Protein AF-A0A8C9QJQ1-F1 (afdb_monomer_lite)

Organism: Spermophilus dauricus (NCBI:txid99837)

Secondary structure (DSSP, 8-state):
--------------------------S-HHHHHHHHHHHHHHHHHTT--PPPP---

InterPro domains:
  IPR001848 Small ribosomal subunit protein uS10 [PTHR11700] (14-54)
  IPR027486 Small ribosomal subunit protein uS10 domain [PF00338] (21-54)
  IPR036838 Small ribosomal subunit protein uS10 domain superfamily [G3DSA:3.30.70.600] (4-55)
  IPR036838 Small ribosomal subunit protein uS10 domain superfamily [SSF54999] (19-54)

pLDDT: mean 79.17, std 19.13, range [43.0, 96.5]

Structure (mmCIF, N/CA/C/O backbone):
data_AF-A0A8C9QJQ1-F1
#
_entry.id   AF-A0A8C9QJQ1-F1
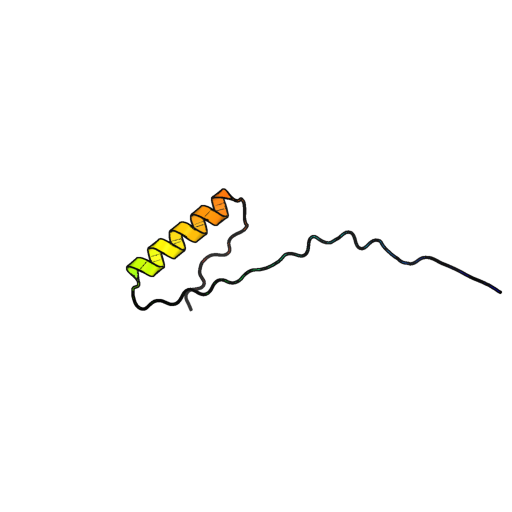#
loop_
_atom_site.group_PDB
_atom_site.id
_atom_site.type_symbol
_atom_site.label_atom_id
_atom_site.label_alt_id
_atom_site.label_comp_id
_atom_site.label_asym_id
_atom_site.label_entity_id
_atom_site.label_seq_id
_atom_site.pdbx_PDB_ins_code
_atom_site.Cartn_x
_atom_site.Cartn_y
_atom_site.Cartn_z
_atom_site.occupancy
_atom_site.B_iso_or_equiv
_atom_site.auth_seq_id
_atom_site.auth_comp_id
_atom_site.auth_asym_id
_atom_site.auth_atom_id
_atom_site.pdbx_PDB_model_num
ATOM 1 N N . MET A 1 1 ? 13.729 -40.282 -44.138 1.00 43.91 1 MET A N 1
ATOM 2 C CA . MET A 1 1 ? 14.494 -39.088 -44.557 1.00 43.91 1 MET A CA 1
ATOM 3 C C . MET A 1 1 ? 13.539 -37.921 -44.692 1.00 43.91 1 MET A C 1
ATOM 5 O O . MET A 1 1 ? 12.589 -38.060 -45.445 1.00 43.91 1 MET A O 1
ATOM 9 N N . ALA A 1 2 ? 13.795 -36.849 -43.936 1.00 43.00 2 ALA A N 1
ATOM 10 C CA . ALA A 1 2 ? 13.532 -35.433 -44.238 1.00 43.00 2 ALA A CA 1
ATOM 11 C C . ALA A 1 2 ? 13.205 -34.691 -42.933 1.00 43.00 2 ALA A C 1
ATOM 13 O O . ALA A 1 2 ? 12.055 -34.559 -42.528 1.00 43.00 2 ALA A O 1
ATOM 14 N N . PHE A 1 3 ? 14.270 -34.242 -42.270 1.00 43.44 3 PHE A N 1
ATOM 15 C CA . PHE A 1 3 ? 14.228 -33.120 -41.343 1.00 43.44 3 PHE A CA 1
ATOM 16 C C . PHE A 1 3 ? 13.674 -31.890 -42.073 1.00 43.44 3 PHE A C 1
ATOM 18 O O . PHE A 1 3 ? 14.138 -31.577 -43.171 1.00 43.44 3 PHE A O 1
ATOM 25 N N . LYS A 1 4 ? 12.782 -31.136 -41.428 1.00 48.41 4 LYS A N 1
ATOM 26 C CA . LYS A 1 4 ? 12.816 -29.681 -41.559 1.00 48.41 4 LYS A CA 1
ATOM 27 C C . LYS A 1 4 ? 12.484 -29.028 -40.225 1.00 48.41 4 LYS A C 1
ATOM 29 O O . LYS A 1 4 ? 11.459 -29.287 -39.606 1.00 48.41 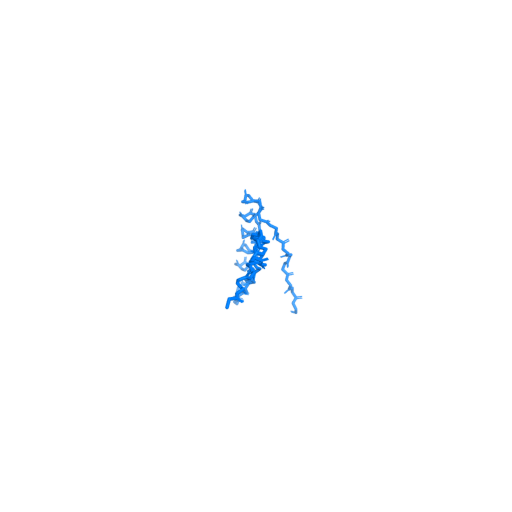4 LYS A O 1
ATOM 34 N N . ASP A 1 5 ? 13.465 -28.250 -39.819 1.00 45.03 5 ASP A N 1
ATOM 35 C CA . ASP A 1 5 ? 13.699 -27.618 -38.541 1.00 45.03 5 ASP A CA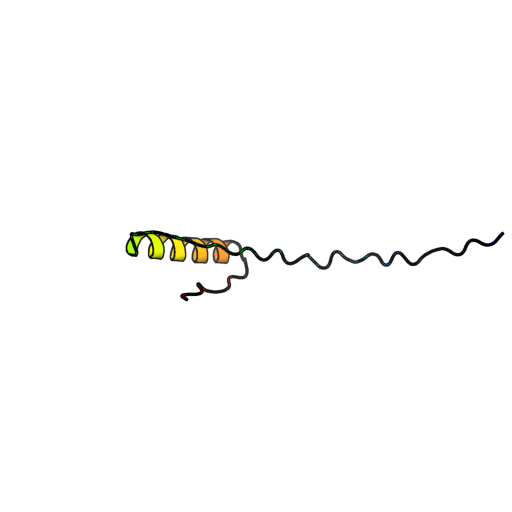 1
ATOM 36 C C . ASP A 1 5 ? 12.882 -26.331 -38.355 1.00 45.03 5 ASP A C 1
ATOM 38 O O . ASP A 1 5 ? 12.291 -25.794 -39.295 1.00 45.03 5 ASP A O 1
ATOM 42 N N . THR A 1 6 ? 13.031 -25.760 -37.159 1.00 49.09 6 THR A N 1
ATOM 43 C CA . THR A 1 6 ? 12.921 -24.322 -36.859 1.00 49.09 6 THR A CA 1
ATOM 44 C C . THR A 1 6 ? 11.550 -23.644 -36.937 1.00 49.09 6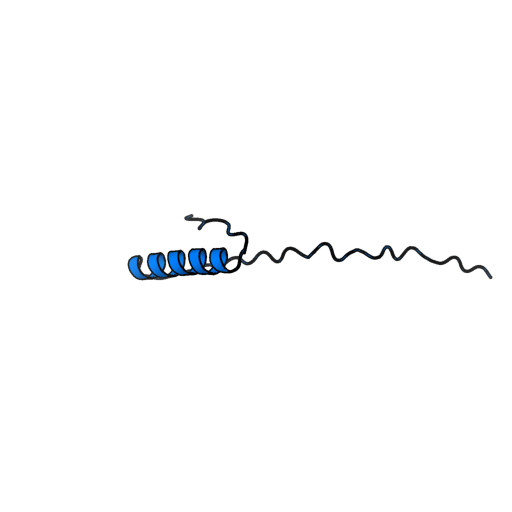 THR A C 1
ATOM 46 O O . THR A 1 6 ? 11.160 -23.041 -37.930 1.00 49.09 6 THR A O 1
ATOM 49 N N . GLY A 1 7 ? 10.905 -23.602 -35.771 1.00 43.22 7 GLY A N 1
ATOM 50 C CA . GLY A 1 7 ? 9.922 -22.586 -35.395 1.00 43.22 7 GLY A CA 1
ATOM 51 C C . GLY A 1 7 ? 10.019 -22.208 -33.915 1.00 43.22 7 GLY A C 1
ATOM 52 O O . GLY A 1 7 ? 9.013 -21.873 -33.302 1.00 43.22 7 GLY A O 1
ATOM 53 N N . LYS A 1 8 ? 11.209 -22.306 -33.301 1.00 49.56 8 LYS A N 1
ATOM 54 C CA . LYS A 1 8 ? 11.476 -21.600 -32.043 1.00 49.56 8 LYS A CA 1
ATOM 55 C C . LYS A 1 8 ? 11.666 -20.136 -32.404 1.00 49.56 8 LYS A C 1
ATOM 57 O O . LYS A 1 8 ? 12.788 -19.688 -32.619 1.00 49.56 8 LYS A O 1
ATOM 62 N N . THR A 1 9 ? 10.564 -19.405 -32.497 1.00 49.25 9 THR A N 1
ATOM 63 C CA . THR A 1 9 ? 10.611 -17.968 -32.261 1.00 49.25 9 THR A CA 1
ATOM 64 C C . THR A 1 9 ? 11.307 -17.811 -30.909 1.00 49.25 9 THR A C 1
ATOM 66 O O . THR A 1 9 ? 10.859 -18.438 -29.941 1.00 49.25 9 THR A O 1
ATOM 69 N N . PRO A 1 10 ? 12.415 -17.062 -30.796 1.00 47.38 10 PRO A N 1
ATOM 70 C CA . PRO A 1 10 ? 12.781 -16.532 -29.503 1.00 47.38 10 PRO A CA 1
ATOM 71 C C . PRO A 1 10 ? 11.572 -15.686 -29.138 1.00 47.38 10 PRO A C 1
ATOM 73 O O . PRO A 1 10 ? 11.348 -14.634 -29.733 1.00 47.38 10 PRO A O 1
ATOM 76 N N . VAL A 1 11 ? 10.719 -16.196 -28.250 1.00 57.28 11 VAL A N 1
ATOM 77 C CA . VAL A 1 11 ? 9.893 -15.298 -27.468 1.00 57.28 11 VAL A CA 1
ATOM 78 C C . VAL A 1 11 ? 10.930 -14.472 -26.734 1.00 57.28 11 VAL A C 1
ATOM 80 O O . VAL A 1 11 ? 11.556 -14.915 -25.771 1.00 57.28 11 VAL A O 1
ATOM 83 N N . GLU A 1 12 ? 11.226 -13.306 -27.307 1.00 54.28 12 GLU A N 1
ATOM 84 C CA . GLU A 1 12 ? 11.749 -12.181 -26.561 1.00 54.28 12 GLU A CA 1
ATOM 85 C C . GLU A 1 12 ? 11.010 -12.249 -25.230 1.00 54.28 12 GLU A C 1
ATOM 87 O O . GLU A 1 12 ? 9.787 -12.436 -25.257 1.00 54.28 12 GLU A O 1
ATOM 92 N N . PRO A 1 13 ? 11.696 -12.269 -24.078 1.00 58.91 13 PRO A N 1
ATOM 93 C CA . PRO A 1 13 ? 10.989 -12.255 -22.820 1.00 58.91 13 PRO A CA 1
ATOM 94 C C . PRO A 1 13 ? 10.223 -10.935 -22.812 1.00 58.91 13 PRO A C 1
ATOM 96 O O . PRO A 1 13 ? 10.771 -9.907 -22.422 1.00 58.91 13 PRO A O 1
ATOM 99 N N . GLU A 1 14 ? 8.979 -10.952 -23.307 1.00 58.78 14 GLU A N 1
ATOM 100 C CA . GLU A 1 14 ? 7.960 -9.964 -23.034 1.00 58.78 14 GLU A CA 1
ATOM 101 C C . GLU A 1 14 ? 8.055 -9.834 -21.535 1.00 58.78 14 GLU A C 1
ATOM 103 O O . GLU A 1 14 ? 7.747 -10.790 -20.821 1.00 58.78 14 GLU A O 1
ATOM 108 N N . VAL A 1 15 ? 8.673 -8.743 -21.083 1.00 63.28 15 VAL A N 1
ATOM 109 C CA . VAL A 1 15 ? 9.120 -8.600 -19.704 1.00 63.28 15 VAL A CA 1
ATOM 110 C C . VAL A 1 15 ? 7.898 -8.868 -18.855 1.00 63.28 15 VAL A C 1
ATOM 112 O O . VAL A 1 15 ? 6.983 -8.043 -18.832 1.00 63.28 15 VAL A O 1
ATOM 115 N N . ALA A 1 16 ? 7.831 -10.060 -18.256 1.00 72.50 16 ALA A N 1
ATOM 116 C CA . ALA A 1 16 ? 6.597 -10.532 -17.665 1.00 72.50 16 ALA A CA 1
ATOM 117 C C . ALA A 1 16 ? 6.234 -9.516 -16.588 1.00 72.50 16 ALA A C 1
ATOM 119 O O . ALA A 1 16 ? 6.985 -9.305 -15.629 1.00 72.50 16 ALA A O 1
ATOM 120 N N . ILE A 1 17 ? 5.137 -8.787 -16.797 1.00 79.38 17 ILE A N 1
ATOM 121 C CA . ILE A 1 17 ? 4.758 -7.710 -15.891 1.00 79.38 17 ILE A CA 1
ATOM 122 C C . ILE A 1 17 ? 4.212 -8.375 -14.633 1.00 79.38 17 ILE A C 1
ATOM 124 O O . ILE A 1 17 ? 3.045 -8.762 -14.563 1.00 79.38 17 ILE A O 1
ATOM 128 N N . HIS A 1 18 ? 5.064 -8.496 -13.619 1.00 85.62 18 HIS A N 1
ATOM 129 C CA . HIS A 1 18 ? 4.690 -9.042 -12.324 1.00 85.62 18 HIS A CA 1
ATOM 130 C C . HIS A 1 18 ? 3.851 -8.007 -11.569 1.00 85.62 18 HIS A C 1
ATOM 132 O O . HIS A 1 18 ? 4.354 -7.008 -11.053 1.00 85.62 18 HIS A O 1
ATOM 138 N N . ARG A 1 19 ? 2.533 -8.223 -11.533 1.00 87.56 19 ARG A N 1
ATOM 139 C CA . ARG A 1 19 ? 1.594 -7.344 -10.827 1.00 87.56 19 ARG A CA 1
ATOM 140 C C . ARG A 1 19 ? 1.451 -7.813 -9.386 1.00 87.56 19 ARG A C 1
ATOM 142 O O . ARG A 1 19 ? 0.812 -8.826 -9.125 1.00 87.56 19 ARG A O 1
ATOM 149 N N . ILE A 1 20 ? 1.996 -7.042 -8.456 1.00 89.56 20 ILE A N 1
ATOM 150 C CA . ILE A 1 20 ? 1.880 -7.310 -7.022 1.00 89.56 20 ILE A CA 1
ATOM 151 C C . ILE A 1 20 ? 0.658 -6.558 -6.481 1.00 89.56 20 ILE A C 1
ATOM 153 O O . ILE A 1 20 ? 0.489 -5.366 -6.743 1.00 89.56 20 ILE A O 1
ATOM 157 N N . ARG A 1 21 ? -0.210 -7.248 -5.733 1.00 90.25 21 ARG A N 1
ATOM 158 C CA . ARG A 1 21 ? -1.295 -6.633 -4.953 1.00 90.25 21 ARG A CA 1
ATOM 159 C C . ARG A 1 21 ? -0.930 -6.695 -3.479 1.00 90.25 21 ARG A C 1
ATOM 161 O O . ARG A 1 21 ? -0.626 -7.768 -2.973 1.00 90.25 21 ARG A O 1
ATOM 168 N N . ILE A 1 22 ? -0.977 -5.549 -2.811 1.00 91.44 22 ILE A N 1
ATOM 169 C CA . ILE A 1 22 ? -0.690 -5.435 -1.382 1.00 91.44 22 ILE A CA 1
ATOM 170 C C . ILE A 1 22 ? -2.003 -5.098 -0.685 1.00 91.44 22 ILE A C 1
ATOM 172 O O . ILE A 1 22 ? -2.619 -4.075 -0.982 1.00 91.44 22 ILE A O 1
ATOM 176 N N . THR A 1 23 ? -2.436 -5.969 0.222 1.00 93.00 23 THR A N 1
ATOM 177 C CA . THR A 1 23 ? -3.609 -5.751 1.071 1.00 93.00 23 THR A CA 1
ATOM 178 C C . THR A 1 23 ? -3.120 -5.452 2.477 1.00 93.00 23 THR A C 1
ATOM 180 O O . THR A 1 23 ? -2.435 -6.271 3.083 1.00 93.00 23 THR A O 1
ATOM 183 N N . LEU A 1 24 ? -3.457 -4.270 2.986 1.00 91.31 24 LEU A N 1
ATOM 184 C CA . LEU A 1 24 ? -3.121 -3.854 4.342 1.00 91.31 24 LEU A CA 1
ATOM 185 C C . LEU A 1 24 ? -4.394 -3.869 5.188 1.00 91.31 24 LEU A C 1
ATOM 187 O O . LEU A 1 24 ? -5.380 -3.225 4.837 1.00 91.31 24 LEU A O 1
ATOM 191 N N . THR A 1 25 ? -4.365 -4.587 6.307 1.00 91.62 25 THR A N 1
ATOM 192 C CA . THR A 1 25 ? -5.470 -4.644 7.270 1.00 91.62 25 THR A CA 1
ATOM 193 C C . THR A 1 25 ? -4.968 -4.197 8.632 1.00 91.62 25 THR A C 1
ATOM 195 O O . THR A 1 25 ? -4.007 -4.755 9.156 1.00 91.62 25 THR A O 1
ATOM 198 N N . SER A 1 26 ? -5.619 -3.203 9.227 1.00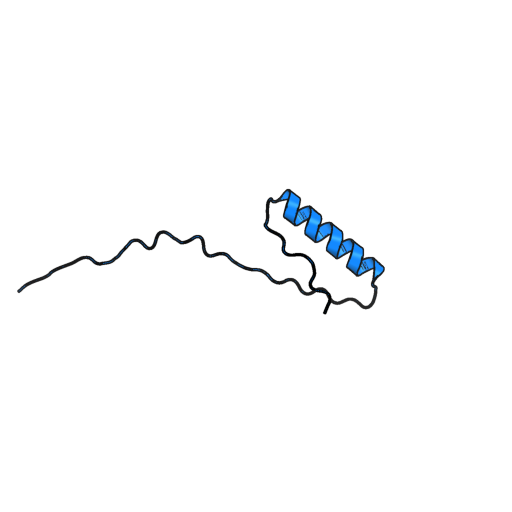 93.69 26 SER A N 1
ATOM 199 C CA . SER A 1 26 ? -5.324 -2.749 10.584 1.00 93.69 26 SER A CA 1
ATOM 200 C C . SER A 1 26 ? -6.590 -2.196 11.224 1.00 93.69 26 SER A C 1
ATOM 202 O O . SER A 1 26 ? -7.436 -1.627 10.541 1.00 93.69 26 SER A O 1
ATOM 204 N N . ARG A 1 27 ? -6.700 -2.328 12.550 1.00 94.81 27 ARG A N 1
ATOM 205 C CA . ARG A 1 27 ? -7.747 -1.659 13.340 1.00 94.81 27 ARG A CA 1
ATOM 206 C C . ARG A 1 27 ? -7.429 -0.181 13.594 1.00 94.81 27 ARG A C 1
ATOM 208 O O . ARG A 1 27 ? -8.315 0.580 13.958 1.00 94.81 27 ARG A O 1
ATOM 215 N N . ASN A 1 28 ? -6.170 0.232 13.422 1.00 96.00 28 ASN A N 1
ATOM 216 C CA . ASN A 1 28 ? -5.725 1.606 13.645 1.00 96.00 28 ASN A CA 1
ATOM 217 C C . ASN A 1 28 ? -5.523 2.328 12.306 1.00 96.00 28 ASN A C 1
ATOM 219 O O . ASN A 1 28 ? -4.496 2.159 11.643 1.00 96.00 28 ASN A O 1
ATOM 223 N N . VAL A 1 29 ? -6.488 3.177 11.949 1.00 94.12 29 VAL A N 1
ATOM 224 C CA . VAL A 1 29 ? -6.506 3.928 10.683 1.00 94.12 29 VAL A CA 1
ATOM 225 C C . VAL A 1 29 ? -5.288 4.846 10.536 1.00 94.12 29 VAL A C 1
ATOM 227 O O . VAL A 1 29 ? -4.632 4.815 9.502 1.00 94.12 29 VAL A O 1
ATOM 230 N N . LYS A 1 30 ? -4.886 5.570 11.590 1.00 94.62 30 LYS A N 1
ATOM 231 C CA . LYS A 1 30 ? -3.727 6.486 11.534 1.00 94.62 30 LYS A CA 1
ATOM 232 C C . LYS A 1 30 ? -2.424 5.759 11.200 1.00 94.62 30 LYS A C 1
ATOM 234 O O . LYS A 1 30 ? -1.575 6.283 10.486 1.00 94.62 30 LYS A O 1
ATOM 239 N N . SER A 1 31 ? -2.244 4.553 11.740 1.00 95.06 31 SER A N 1
ATOM 240 C CA . SER A 1 31 ? -1.078 3.724 11.412 1.00 95.06 31 SER A CA 1
ATOM 241 C C . SER A 1 31 ? -1.129 3.212 9.970 1.00 95.06 31 SER A C 1
ATOM 243 O O . SER A 1 31 ? -0.107 3.196 9.289 1.00 95.06 31 SER A O 1
ATOM 245 N N . LEU A 1 32 ? -2.325 2.854 9.492 1.00 94.75 32 LEU A N 1
ATOM 246 C CA . LEU A 1 32 ? -2.550 2.338 8.146 1.00 94.75 32 LEU A CA 1
ATOM 247 C C . LEU A 1 32 ? -2.260 3.400 7.080 1.00 94.75 32 LEU A C 1
ATOM 249 O O . LEU A 1 32 ? -1.585 3.114 6.093 1.00 94.75 32 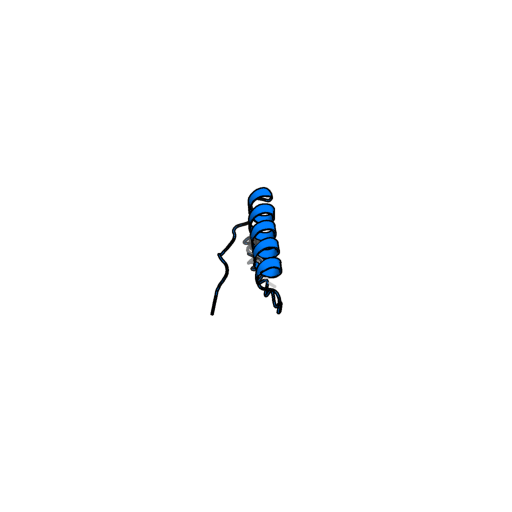LEU A O 1
ATOM 253 N N . GLU A 1 33 ? -2.716 4.630 7.311 1.00 93.25 33 GLU A N 1
ATOM 254 C CA . GLU A 1 33 ? -2.475 5.777 6.432 1.00 93.25 33 GLU A CA 1
ATOM 255 C C . GLU A 1 33 ? -0.983 6.090 6.297 1.00 93.25 33 GLU A C 1
ATOM 257 O O . GLU A 1 33 ? -0.490 6.250 5.180 1.00 93.25 33 GLU A O 1
ATOM 262 N N . LYS A 1 34 ? -0.242 6.108 7.416 1.00 95.75 34 LYS A N 1
ATOM 263 C CA . LYS A 1 34 ? 1.213 6.333 7.405 1.00 95.75 34 LYS A CA 1
ATOM 264 C C . LYS A 1 34 ? 1.944 5.281 6.575 1.00 95.75 34 LYS A C 1
ATOM 266 O O . LYS A 1 34 ? 2.704 5.628 5.677 1.00 95.75 34 LYS A O 1
ATOM 271 N N . VAL A 1 35 ? 1.660 4.001 6.823 1.00 95.38 35 VAL A N 1
ATOM 272 C CA . VAL A 1 35 ? 2.287 2.896 6.081 1.00 95.38 35 VAL A CA 1
ATOM 273 C C . VAL A 1 35 ? 1.928 2.960 4.596 1.00 95.38 35 VAL A C 1
ATOM 275 O O . VAL A 1 35 ? 2.791 2.741 3.749 1.00 95.38 35 VAL A O 1
ATOM 278 N N . CYS A 1 36 ? 0.680 3.297 4.256 1.00 93.88 36 CYS A N 1
ATOM 279 C CA . CYS A 1 36 ? 0.261 3.456 2.865 1.00 93.88 36 CYS A CA 1
ATOM 280 C C . CYS A 1 36 ? 1.044 4.579 2.163 1.00 93.88 36 CYS A C 1
ATOM 282 O O . CYS A 1 36 ? 1.550 4.376 1.056 1.00 93.88 36 CYS A O 1
ATOM 284 N N . ALA A 1 37 ? 1.205 5.730 2.822 1.00 94.31 37 ALA A N 1
ATOM 285 C CA . ALA A 1 37 ? 1.965 6.858 2.291 1.00 94.31 37 ALA A CA 1
ATOM 286 C C . ALA A 1 37 ? 3.447 6.509 2.070 1.00 94.31 37 ALA A C 1
ATOM 288 O O . ALA A 1 37 ? 3.986 6.773 0.991 1.00 94.31 37 ALA A O 1
ATOM 289 N N . ASP A 1 38 ? 4.088 5.862 3.047 1.00 95.44 38 ASP A N 1
ATOM 290 C CA . ASP A 1 38 ? 5.492 5.452 2.943 1.00 95.44 38 ASP A CA 1
ATOM 291 C C . ASP A 1 38 ? 5.719 4.413 1.842 1.00 95.44 38 ASP A C 1
ATOM 293 O O . ASP A 1 38 ? 6.697 4.500 1.098 1.00 95.44 38 ASP A O 1
ATOM 297 N N . LEU A 1 39 ? 4.791 3.469 1.670 1.00 94.31 39 LEU A N 1
ATOM 298 C CA . LEU A 1 39 ? 4.882 2.449 0.629 1.00 94.31 39 LEU A CA 1
ATOM 299 C C . LEU A 1 39 ? 4.770 3.056 -0.777 1.00 94.31 39 LEU A C 1
ATOM 301 O O . LEU A 1 39 ? 5.537 2.702 -1.673 1.00 94.31 39 LEU A O 1
ATOM 305 N N . ILE A 1 40 ? 3.847 4.005 -0.969 1.00 93.06 40 ILE A N 1
ATOM 306 C CA . ILE A 1 40 ? 3.693 4.732 -2.237 1.00 93.06 40 ILE A CA 1
ATOM 307 C C . ILE A 1 40 ? 4.944 5.564 -2.527 1.00 93.06 40 ILE A C 1
ATOM 309 O O . ILE A 1 40 ? 5.425 5.569 -3.662 1.00 93.06 40 ILE A O 1
ATOM 313 N N . ARG A 1 41 ? 5.480 6.257 -1.517 1.00 95.62 41 ARG A N 1
ATOM 314 C CA . ARG A 1 41 ? 6.702 7.056 -1.650 1.00 95.62 41 ARG A CA 1
ATOM 315 C C . ARG A 1 41 ? 7.901 6.182 -2.022 1.00 95.62 41 ARG A C 1
ATOM 317 O O . ARG A 1 41 ? 8.531 6.446 -3.041 1.00 95.62 41 ARG A O 1
ATOM 324 N N . GLY A 1 42 ? 8.151 5.100 -1.285 1.00 95.50 42 GLY A N 1
ATOM 325 C CA . GLY A 1 42 ? 9.259 4.181 -1.562 1.00 95.50 42 GLY A CA 1
ATOM 326 C C . GLY A 1 42 ? 9.147 3.483 -2.923 1.00 95.50 42 GLY A C 1
ATOM 327 O O . GLY A 1 42 ? 10.154 3.235 -3.584 1.00 95.50 42 GLY A O 1
ATOM 328 N N . ALA A 1 43 ? 7.927 3.207 -3.396 1.00 93.81 43 ALA A N 1
ATOM 329 C CA . ALA A 1 43 ? 7.713 2.672 -4.738 1.00 93.81 43 ALA A CA 1
ATOM 330 C C . ALA A 1 43 ? 8.049 3.698 -5.834 1.00 93.81 43 ALA A C 1
ATOM 332 O O . ALA A 1 43 ? 8.683 3.341 -6.829 1.00 93.81 43 ALA A O 1
ATOM 333 N N . LYS A 1 44 ? 7.676 4.970 -5.640 1.00 91.81 44 LYS A N 1
ATOM 334 C CA . LYS A 1 44 ? 8.024 6.065 -6.560 1.00 91.81 44 LYS A CA 1
ATOM 335 C C . LYS A 1 44 ? 9.529 6.328 -6.598 1.00 91.81 44 LYS A C 1
ATOM 337 O O . LYS A 1 44 ? 10.071 6.470 -7.686 1.00 91.81 44 LYS A O 1
ATOM 342 N N . GLU A 1 45 ? 10.204 6.319 -5.447 1.00 96.50 45 GLU A N 1
ATOM 343 C CA . GLU A 1 45 ? 11.670 6.449 -5.355 1.00 96.50 45 GLU A CA 1
ATOM 344 C C . GLU A 1 45 ? 12.397 5.353 -6.157 1.00 96.50 45 GLU A C 1
ATOM 346 O O . GLU A 1 45 ? 13.434 5.603 -6.765 1.00 96.50 45 GLU A O 1
ATOM 351 N N . LYS A 1 46 ? 11.818 4.147 -6.227 1.00 94.56 46 LYS A N 1
ATOM 352 C CA . LYS A 1 46 ? 12.338 3.019 -7.018 1.00 94.56 46 LYS A CA 1
ATOM 353 C C . LYS A 1 46 ? 11.814 2.964 -8.456 1.00 94.56 46 LYS A C 1
ATOM 355 O O . LYS A 1 46 ? 12.032 1.966 -9.137 1.00 94.56 46 LYS A O 1
ATOM 360 N N . ASN A 1 47 ? 11.129 4.006 -8.929 1.00 90.44 47 ASN A N 1
ATOM 361 C CA . ASN A 1 47 ? 10.555 4.086 -10.276 1.00 90.44 47 ASN A CA 1
ATOM 362 C C . ASN A 1 47 ? 9.562 2.949 -10.606 1.00 90.44 47 ASN A C 1
ATOM 364 O O . ASN A 1 47 ? 9.385 2.573 -11.766 1.00 90.44 47 ASN A O 1
ATOM 368 N N . LEU A 1 48 ? 8.883 2.396 -9.594 1.00 90.50 48 LEU A N 1
ATOM 369 C CA . LEU A 1 48 ? 7.837 1.394 -9.792 1.00 90.50 48 LEU A CA 1
ATOM 370 C C . LEU A 1 48 ? 6.514 2.066 -10.177 1.00 90.50 48 LEU A C 1
ATOM 372 O O . LEU A 1 48 ? 6.110 3.079 -9.603 1.00 90.50 48 LEU A O 1
ATOM 376 N N . LYS A 1 49 ? 5.786 1.466 -11.124 1.00 89.38 49 LYS A N 1
ATOM 377 C CA . LYS A 1 49 ? 4.439 1.922 -11.495 1.00 89.38 49 LYS A CA 1
ATOM 378 C C . LYS A 1 49 ? 3.436 1.527 -10.409 1.00 89.38 49 LYS A C 1
ATOM 380 O O . LYS A 1 49 ? 3.131 0.348 -10.243 1.00 89.38 49 LYS A O 1
ATOM 385 N N . VAL A 1 50 ? 2.888 2.516 -9.707 1.00 90.75 50 VAL A N 1
ATOM 386 C CA . VAL A 1 50 ? 1.906 2.309 -8.632 1.00 90.75 50 VAL A CA 1
ATOM 387 C C . VAL A 1 50 ? 0.488 2.513 -9.165 1.00 90.75 50 VAL A C 1
ATOM 389 O O . VAL A 1 50 ? 0.200 3.521 -9.808 1.00 90.75 50 VAL A O 1
ATOM 392 N N . LYS A 1 51 ? -0.417 1.575 -8.868 1.00 88.50 51 LYS A N 1
ATOM 393 C CA . LYS A 1 51 ? -1.865 1.817 -8.933 1.00 88.50 51 LYS A CA 1
ATOM 394 C C . LYS A 1 51 ? -2.339 2.187 -7.530 1.00 88.50 51 LYS A C 1
ATOM 396 O O . LYS A 1 51 ? -1.948 1.519 -6.578 1.00 88.50 51 LYS A O 1
ATOM 401 N N . GLY A 1 52 ? -3.115 3.265 -7.414 1.00 82.81 52 GLY A N 1
ATOM 402 C CA . GLY A 1 52 ? -3.558 3.801 -6.124 1.00 82.81 52 GLY A CA 1
ATOM 403 C C . GLY A 1 52 ? -4.337 2.788 -5.269 1.00 82.81 52 GLY A C 1
ATOM 404 O O . GLY A 1 52 ? -4.800 1.770 -5.794 1.00 82.81 52 GLY A O 1
ATOM 405 N N . PRO A 1 53 ? -4.479 3.053 -3.958 1.00 86.75 53 PRO A N 1
ATOM 406 C CA . PRO A 1 53 ? -5.229 2.187 -3.056 1.00 86.75 53 PRO A CA 1
ATOM 407 C C . PRO A 1 53 ? -6.678 2.039 -3.533 1.00 86.75 53 PRO A C 1
ATOM 409 O O . PRO A 1 53 ? -7.348 3.021 -3.844 1.00 86.75 53 PRO A O 1
ATOM 412 N N . VAL A 1 54 ? -7.159 0.797 -3.596 1.00 79.75 54 VAL A N 1
ATOM 413 C CA . VAL A 1 54 ? -8.561 0.496 -3.901 1.00 79.75 54 VAL A CA 1
ATOM 414 C C . VAL A 1 54 ? -9.300 0.448 -2.569 1.00 79.75 54 VAL A C 1
ATOM 416 O O . VAL A 1 54 ? -9.295 -0.581 -1.897 1.00 79.75 54 VAL A O 1
ATOM 419 N N . LEU A 1 55 ? -9.871 1.579 -2.159 1.00 64.38 55 LEU A N 1
ATOM 420 C CA . LEU A 1 55 ? -10.846 1.614 -1.071 1.00 64.38 55 LEU A CA 1
ATOM 421 C C . LEU A 1 55 ? -12.133 1.002 -1.631 1.00 64.38 55 LEU A C 1
ATOM 423 O O . LEU A 1 55 ? -12.739 1.572 -2.538 1.00 64.38 55 LEU A O 1
ATOM 427 N N . LYS A 1 56 ? -12.465 -0.205 -1.180 1.00 57.25 56 LYS A N 1
ATOM 428 C CA . LYS A 1 56 ? -13.748 -0.847 -1.461 1.00 57.25 56 LYS A CA 1
ATOM 429 C C . LYS A 1 56 ? -14.677 -0.647 -0.278 1.00 57.25 56 LYS A C 1
ATOM 431 O O . LYS A 1 56 ? -14.143 -0.612 0.853 1.00 57.25 56 LYS A O 1
#

Sequence (56 aa):
MAFKDTGKTPVEPEVAIHRIRITLTSRNVKSLEKVCADLIRGAKEKNLKVKGPVLK

Foldseek 3Di:
DDDDDDDPPVPPCPVPPDDDDDDDDDPDPVVVVVVLVVVVVVCVVVVHDDDHDDDD

Radius of gyration: 21.43 Å; chains: 1; bounding box: 28×46×58 Å